Protein AF-A0A4Q2UAV1-F1 (afdb_monomer)

Mean predicted aligned error: 6.03 Å

Sequence (79 aa):
MGTPMEPHVWNMFKRREEGEIWCAVPADAAVPRFLFSGDWNYGGQHPERHALPGFQRSVAHQAVRMNGFYLFQLLRAAA

Radius of gyration: 13.11 Å; Cα contacts (8 Å, |Δi|>4): 121; chains: 1; bounding box: 27×36×40 Å

pLDDT: mean 85.65, std 13.83, range [38.09, 95.81]

Secondary structure (DSSP, 8-state):
-----PPPEEEEEEESSSSEEEEEEETTSPPPGGGGSSSEEEEEEEEGGGPPTT--HHHHHHHHHHHSSEEEEEPPPP-

Organism: NCBI:txid2316528

Foldseek 3Di:
DDDPPDQFKWFKKAFQDDARKIKTATPPADDDPVCVVVRIDGPDIDRPVRDDPQDDPVQQVVCCVPPRMDMTGDDDPDD

Structure (mmCIF, N/CA/C/O backbone):
data_AF-A0A4Q2UAV1-F1
#
_entry.id   AF-A0A4Q2UAV1-F1
#
loop_
_atom_site.group_PDB
_atom_site.id
_atom_site.type_symbol
_atom_site.label_atom_id
_atom_site.label_alt_id
_atom_site.label_comp_id
_atom_site.label_asym_id
_atom_site.label_entity_id
_atom_site.label_seq_id
_atom_site.pdbx_PDB_ins_code
_atom_site.Cartn_x
_atom_site.Cartn_y
_atom_sit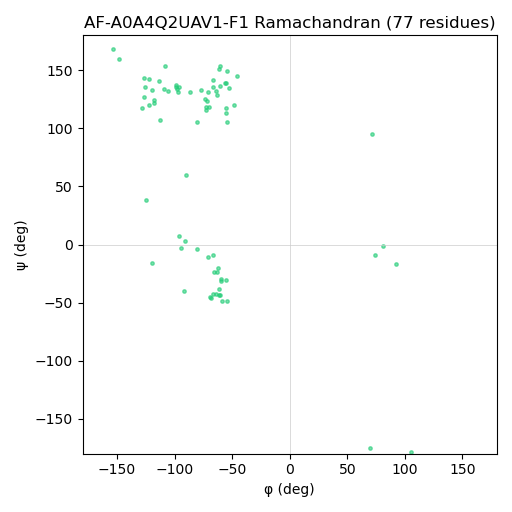e.Cartn_z
_atom_site.occupancy
_atom_site.B_iso_or_equiv
_atom_site.auth_seq_id
_atom_site.auth_comp_id
_atom_site.auth_asym_id
_atom_site.auth_atom_id
_atom_site.pdbx_PDB_model_num
ATOM 1 N N . MET A 1 1 ? 14.120 -22.747 -16.656 1.00 38.09 1 MET A N 1
ATOM 2 C CA . MET A 1 1 ? 14.835 -22.246 -15.466 1.00 38.09 1 MET A CA 1
ATOM 3 C C . MET A 1 1 ? 14.095 -21.008 -14.995 1.00 38.09 1 MET A C 1
ATOM 5 O O . MET A 1 1 ? 14.257 -19.963 -15.605 1.00 38.09 1 MET A O 1
ATOM 9 N N . GLY A 1 2 ? 13.184 -21.148 -14.029 1.00 46.12 2 GLY A N 1
ATOM 10 C CA . GLY A 1 2 ? 12.580 -19.977 -13.393 1.00 46.12 2 GLY A CA 1
ATOM 11 C C . GLY A 1 2 ? 13.646 -19.330 -12.521 1.00 46.12 2 GLY A C 1
ATOM 12 O O . GLY A 1 2 ? 14.337 -20.044 -11.795 1.00 46.12 2 GLY A O 1
ATOM 13 N N . THR A 1 3 ? 13.831 -18.021 -12.635 1.00 50.44 3 THR A N 1
ATOM 14 C CA . THR A 1 3 ? 14.585 -17.245 -11.647 1.00 50.44 3 THR A CA 1
ATOM 15 C C . THR A 1 3 ? 14.123 -17.643 -10.240 1.00 50.44 3 THR A C 1
ATOM 17 O O . THR A 1 3 ? 12.937 -17.954 -10.067 1.00 50.44 3 THR A O 1
ATOM 20 N N . PRO A 1 4 ? 15.009 -17.673 -9.223 1.00 51.84 4 PRO A N 1
ATOM 21 C CA . PRO A 1 4 ? 14.526 -17.733 -7.853 1.00 51.84 4 PRO A CA 1
ATOM 22 C C . PRO A 1 4 ? 13.598 -16.532 -7.718 1.00 51.84 4 PRO A C 1
ATOM 24 O O . PRO A 1 4 ? 14.052 -15.409 -7.919 1.00 51.84 4 PRO A O 1
ATOM 27 N N . MET A 1 5 ? 12.298 -16.778 -7.536 1.00 55.19 5 MET A N 1
ATOM 28 C CA . MET A 1 5 ? 11.300 -15.719 -7.438 1.00 55.19 5 MET A CA 1
ATOM 29 C C . MET A 1 5 ? 11.780 -14.795 -6.328 1.00 55.19 5 MET A C 1
ATOM 31 O O . MET A 1 5 ? 11.762 -15.192 -5.159 1.00 55.19 5 MET A O 1
ATOM 35 N N . GLU A 1 6 ? 12.299 -13.620 -6.690 1.00 56.72 6 GLU A N 1
ATOM 36 C CA . GLU A 1 6 ? 12.681 -12.636 -5.693 1.00 56.72 6 GLU A CA 1
ATOM 37 C C . GLU A 1 6 ? 11.464 -12.436 -4.789 1.00 56.72 6 GLU A C 1
ATOM 39 O O . GLU A 1 6 ? 10.330 -12.405 -5.285 1.00 56.72 6 GLU A O 1
ATOM 44 N N . PRO A 1 7 ? 11.653 -12.421 -3.461 1.00 63.81 7 PRO A N 1
ATOM 45 C CA . PRO A 1 7 ? 10.530 -12.358 -2.543 1.00 63.81 7 PRO A CA 1
ATOM 46 C C . PRO A 1 7 ? 9.696 -11.133 -2.904 1.00 63.81 7 PRO A C 1
ATOM 48 O O . PRO A 1 7 ? 10.220 -10.027 -2.827 1.00 63.81 7 PRO A O 1
ATOM 51 N N . HIS A 1 8 ? 8.433 -11.333 -3.307 1.00 84.38 8 HIS A N 1
ATOM 52 C CA . HIS A 1 8 ? 7.560 -10.240 -3.734 1.00 84.38 8 HIS A CA 1
ATOM 53 C C . HIS A 1 8 ? 7.617 -9.115 -2.699 1.00 84.38 8 HIS A C 1
ATOM 55 O O . HIS A 1 8 ? 7.347 -9.333 -1.514 1.00 84.38 8 HIS A O 1
ATOM 61 N N . VAL A 1 9 ? 8.048 -7.933 -3.131 1.00 92.62 9 VAL A N 1
ATOM 62 C CA . VAL A 1 9 ? 8.139 -6.752 -2.275 1.00 92.62 9 VAL A CA 1
ATOM 63 C C . VAL A 1 9 ? 6.912 -5.896 -2.526 1.00 92.62 9 VAL A C 1
ATOM 65 O O . VAL A 1 9 ? 6.497 -5.704 -3.666 1.00 92.62 9 VAL A O 1
ATOM 68 N N . TRP A 1 10 ? 6.335 -5.386 -1.448 1.00 94.00 10 TRP A N 1
ATOM 69 C CA . TRP A 1 10 ? 5.103 -4.617 -1.461 1.00 94.00 10 TRP A CA 1
ATOM 70 C C . T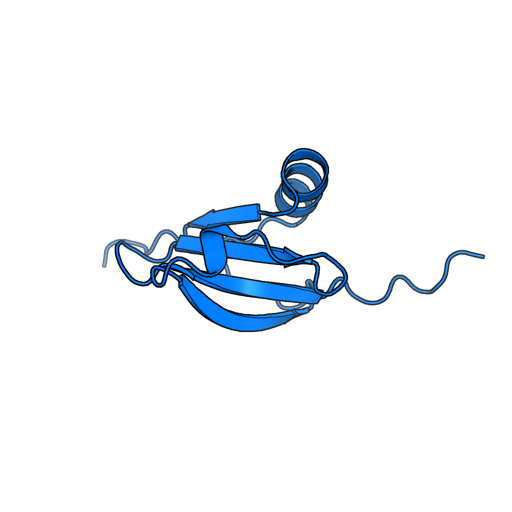RP A 1 10 ? 5.366 -3.207 -0.945 1.00 94.00 10 TRP A C 1
ATOM 72 O O . TRP A 1 10 ? 5.801 -3.035 0.191 1.00 94.00 10 TRP A O 1
ATOM 82 N N . ASN A 1 11 ? 5.069 -2.200 -1.758 1.00 95.25 11 ASN A N 1
ATOM 83 C CA . ASN A 1 11 ? 4.927 -0.820 -1.316 1.00 95.25 11 ASN A CA 1
ATOM 84 C C . ASN A 1 11 ? 3.617 -0.707 -0.527 1.00 95.25 11 ASN A C 1
ATOM 86 O O . ASN A 1 11 ? 2.536 -0.917 -1.082 1.00 95.25 11 ASN A O 1
ATOM 90 N N . MET A 1 12 ? 3.717 -0.391 0.761 1.00 94.69 12 MET A N 1
ATOM 91 C CA . MET A 1 12 ? 2.569 -0.262 1.651 1.00 94.69 12 MET A CA 1
ATOM 92 C C . MET A 1 12 ? 2.185 1.203 1.812 1.00 94.69 12 MET A C 1
ATOM 94 O O . MET A 1 12 ? 3.034 2.061 2.049 1.00 94.69 12 MET A O 1
ATOM 98 N N . PHE A 1 13 ? 0.890 1.485 1.739 1.00 95.31 13 PHE A N 1
ATOM 99 C CA . PHE A 1 13 ? 0.319 2.804 1.974 1.00 95.31 13 PHE A CA 1
ATOM 100 C C . PHE A 1 13 ? -0.780 2.692 3.023 1.00 95.31 13 PHE A C 1
ATOM 102 O O . PHE A 1 13 ? -1.700 1.893 2.869 1.00 95.31 13 PHE A O 1
ATOM 109 N N . LYS A 1 14 ? -0.707 3.493 4.082 1.00 94.31 14 LYS A N 1
ATOM 110 C CA . LYS A 1 14 ? -1.732 3.557 5.127 1.00 94.31 14 LYS A CA 1
ATOM 111 C C . LYS A 1 14 ? -2.656 4.738 4.866 1.00 94.31 14 LYS A C 1
ATOM 113 O O . LYS A 1 14 ? -2.170 5.842 4.612 1.00 94.31 14 LYS A O 1
ATOM 118 N N . ARG A 1 15 ? -3.968 4.533 4.954 1.00 93.62 15 ARG A N 1
ATOM 119 C CA . ARG A 1 15 ? -4.933 5.636 4.892 1.00 93.62 15 ARG A CA 1
ATOM 120 C C . ARG A 1 15 ? -4.771 6.524 6.132 1.00 93.62 15 ARG A C 1
ATOM 122 O O . ARG A 1 15 ? -4.591 6.015 7.236 1.00 93.62 15 ARG A O 1
ATOM 129 N N . ARG A 1 16 ? -4.767 7.846 5.951 1.00 90.75 16 ARG A N 1
ATOM 130 C CA . ARG A 1 16 ? -4.567 8.828 7.033 1.00 90.75 16 ARG A CA 1
ATOM 131 C C . ARG A 1 16 ? -5.746 8.877 7.988 1.00 90.75 16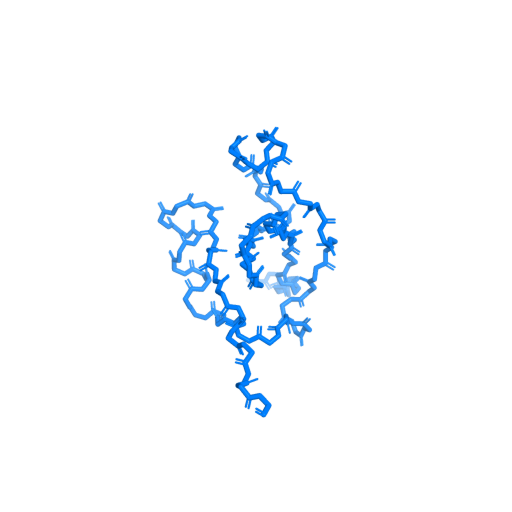 ARG A C 1
ATOM 133 O O . ARG A 1 16 ? -5.554 8.905 9.199 1.00 90.75 16 ARG A O 1
ATOM 140 N N . GLU A 1 17 ? -6.942 8.902 7.420 1.00 82.81 17 GLU A N 1
ATOM 141 C CA . GLU A 1 17 ? -8.197 9.053 8.141 1.00 82.81 17 GLU A CA 1
ATOM 142 C C . GLU A 1 17 ? -9.004 7.757 8.020 1.00 82.81 17 GLU A C 1
ATOM 144 O O . GLU A 1 17 ? -9.022 7.126 6.963 1.00 82.81 17 GLU A O 1
ATOM 149 N N . GLU A 1 18 ? -9.651 7.372 9.122 1.00 64.44 18 GLU A N 1
ATOM 150 C CA . GLU A 1 18 ? -10.447 6.146 9.286 1.00 64.44 18 GLU A CA 1
ATOM 151 C C . GLU A 1 18 ? -9.645 4.831 9.339 1.00 64.44 18 GLU A C 1
ATOM 153 O O . GLU A 1 18 ? -9.395 4.155 8.341 1.00 64.44 18 GLU A O 1
ATOM 158 N N . GLY A 1 19 ? -9.354 4.397 10.569 1.00 71.06 19 GLY A N 1
ATOM 159 C CA . GLY A 1 19 ? -8.963 3.022 10.874 1.00 71.06 19 GLY A CA 1
ATOM 160 C C . GLY A 1 19 ? -7.587 2.594 10.356 1.00 71.06 19 GLY A C 1
ATOM 161 O O . GLY A 1 19 ? -6.795 3.368 9.831 1.00 71.06 19 GLY A O 1
ATOM 162 N N . GLU A 1 20 ? -7.277 1.314 10.541 1.00 86.88 20 GLU A N 1
ATOM 163 C CA . GLU A 1 20 ? -6.041 0.711 10.041 1.00 86.88 20 GLU A CA 1
ATOM 164 C C . GLU A 1 20 ? -6.261 0.147 8.624 1.00 86.88 20 GLU A C 1
ATOM 166 O O . GLU A 1 20 ? -6.158 -1.060 8.403 1.00 86.88 20 GLU A O 1
ATOM 171 N N . ILE A 1 21 ? -6.636 1.007 7.668 1.00 92.50 21 ILE A N 1
ATOM 172 C CA . ILE A 1 21 ? -6.773 0.627 6.252 1.00 92.50 21 ILE A CA 1
ATOM 173 C C . ILE A 1 21 ? -5.422 0.766 5.548 1.00 92.50 21 ILE A C 1
ATOM 175 O O . ILE A 1 21 ? -4.761 1.804 5.628 1.00 92.50 21 ILE A O 1
ATOM 179 N N . TRP A 1 22 ? -5.048 -0.279 4.817 1.00 94.62 22 TRP A N 1
ATOM 180 C CA . TRP A 1 22 ? -3.791 -0.393 4.096 1.00 94.62 22 TRP A CA 1
ATOM 181 C C . TRP A 1 22 ? -4.023 -0.741 2.627 1.00 94.62 22 TRP A C 1
ATOM 183 O O . TRP A 1 22 ? -4.912 -1.518 2.281 1.00 94.62 22 TRP A O 1
ATOM 193 N N . CYS A 1 23 ? -3.188 -0.174 1.763 1.00 95.00 23 CYS A N 1
ATOM 194 C CA . CYS A 1 23 ? -3.090 -0.491 0.349 1.00 95.00 23 CYS A CA 1
ATOM 195 C C . CYS A 1 23 ? -1.691 -1.037 0.060 1.00 95.00 23 CYS A C 1
ATOM 197 O O . CYS A 1 23 ? -0.694 -0.380 0.358 1.00 95.00 23 CYS A O 1
ATOM 199 N N . ALA A 1 24 ? -1.620 -2.230 -0.518 1.00 95.56 24 ALA A N 1
ATOM 200 C CA . ALA A 1 24 ? -0.390 -2.854 -0.971 1.00 95.56 24 ALA A CA 1
ATOM 201 C C . ALA A 1 24 ? -0.296 -2.792 -2.49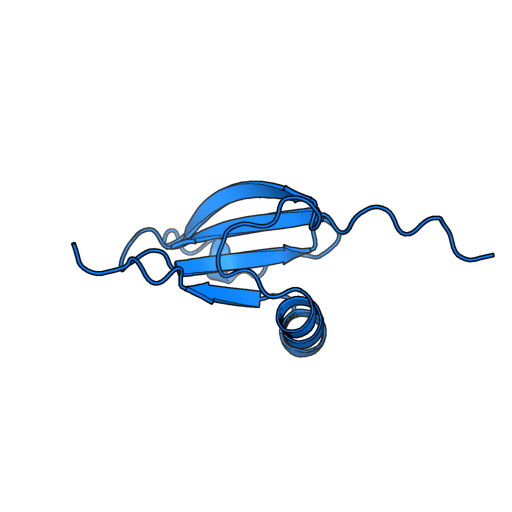8 1.00 95.56 24 ALA A C 1
ATOM 203 O O . ALA A 1 24 ? -1.233 -3.165 -3.209 1.00 95.56 24 ALA A O 1
ATOM 204 N N . VAL A 1 25 ? 0.860 -2.364 -2.995 1.00 95.50 25 VAL A N 1
ATOM 205 C CA . VAL A 1 25 ? 1.190 -2.313 -4.424 1.00 95.50 25 VAL A CA 1
ATOM 206 C C . VAL A 1 25 ? 2.496 -3.078 -4.634 1.00 95.50 25 VAL A C 1
ATOM 208 O O . VAL A 1 25 ? 3.414 -2.880 -3.837 1.00 95.50 25 VAL A O 1
ATOM 211 N N . PRO A 1 26 ? 2.630 -3.946 -5.651 1.00 94.62 26 PRO A N 1
ATOM 212 C CA . PRO A 1 26 ? 3.916 -4.573 -5.949 1.00 94.62 26 PRO A CA 1
ATOM 213 C C . PRO A 1 26 ? 5.002 -3.513 -6.174 1.00 94.62 26 PRO A C 1
ATOM 215 O O . PRO A 1 26 ? 4.750 -2.480 -6.793 1.00 94.62 26 PRO A O 1
ATOM 218 N N . ALA A 1 27 ? 6.205 -3.739 -5.651 1.00 93.06 27 ALA A N 1
ATOM 219 C CA . ALA A 1 27 ? 7.299 -2.773 -5.742 1.00 93.06 27 ALA A CA 1
ATOM 220 C C . ALA A 1 27 ? 7.792 -2.549 -7.180 1.00 93.06 27 ALA A C 1
ATOM 222 O O . ALA A 1 27 ? 8.347 -1.495 -7.482 1.00 93.06 27 ALA A O 1
ATOM 223 N N . ASP A 1 28 ? 7.561 -3.528 -8.049 1.00 91.19 28 ASP A N 1
ATOM 224 C CA . ASP A 1 28 ? 7.853 -3.534 -9.480 1.00 91.19 28 ASP A CA 1
ATOM 225 C C . ASP A 1 28 ? 6.684 -3.020 -10.344 1.00 91.19 28 ASP A C 1
ATOM 227 O O . ASP A 1 28 ? 6.783 -3.004 -11.571 1.00 91.19 28 ASP A O 1
ATOM 231 N N . ALA A 1 29 ? 5.585 -2.568 -9.728 1.00 89.12 29 ALA A N 1
ATOM 232 C CA . ALA A 1 29 ? 4.411 -2.044 -10.418 1.00 89.12 29 ALA A CA 1
ATOM 233 C C . ALA A 1 29 ? 4.269 -0.521 -10.274 1.00 89.12 29 ALA A C 1
ATOM 235 O O . ALA A 1 29 ? 4.689 0.096 -9.292 1.00 89.12 29 ALA A O 1
ATOM 236 N N . ALA A 1 30 ? 3.611 0.097 -11.258 1.00 90.94 30 ALA A N 1
ATOM 237 C CA . ALA A 1 30 ? 3.253 1.508 -11.191 1.00 90.94 30 ALA A CA 1
ATOM 238 C C . ALA A 1 30 ? 2.265 1.767 -10.040 1.00 90.94 30 ALA A C 1
ATOM 240 O O . ALA A 1 30 ? 1.253 1.078 -9.905 1.00 90.94 30 ALA A O 1
ATOM 241 N N . VAL A 1 31 ? 2.540 2.795 -9.235 1.00 92.94 31 VAL A N 1
ATOM 242 C CA . VAL A 1 31 ? 1.688 3.174 -8.101 1.00 92.94 31 VAL A CA 1
ATOM 243 C C . VAL A 1 31 ? 0.398 3.836 -8.612 1.00 92.94 31 VAL A C 1
ATOM 245 O O . VAL A 1 31 ? 0.474 4.830 -9.342 1.00 92.94 31 VAL A O 1
ATOM 248 N N . PRO A 1 32 ? -0.794 3.334 -8.232 1.00 93.31 32 PRO A N 1
ATOM 249 C CA . PRO A 1 32 ? -2.067 3.935 -8.617 1.00 93.31 32 PRO A CA 1
ATOM 250 C C . PRO A 1 32 ? -2.198 5.407 -8.213 1.00 93.31 32 PRO A C 1
ATOM 252 O O . PRO A 1 32 ? -1.878 5.792 -7.089 1.00 93.31 32 PRO A O 1
ATOM 255 N N . ARG A 1 33 ? -2.761 6.233 -9.108 1.00 94.38 33 ARG A N 1
ATOM 256 C CA . ARG A 1 33 ? -2.806 7.696 -8.932 1.00 94.38 33 ARG A CA 1
ATOM 257 C C . ARG A 1 33 ? -3.544 8.156 -7.669 1.00 94.38 33 ARG A C 1
ATOM 259 O O . ARG A 1 33 ? -3.187 9.184 -7.103 1.00 94.38 33 ARG A O 1
ATOM 266 N N . PHE A 1 34 ? -4.555 7.409 -7.221 1.00 93.56 34 PHE A N 1
ATOM 267 C CA . PHE A 1 34 ? -5.335 7.766 -6.031 1.00 93.56 34 PHE A CA 1
ATOM 268 C C . PHE A 1 34 ? -4.490 7.780 -4.748 1.00 93.56 34 PHE A C 1
ATOM 270 O O . PHE A 1 34 ? -4.826 8.494 -3.814 1.00 93.56 34 PHE A O 1
ATOM 277 N N . LEU A 1 35 ? -3.367 7.053 -4.705 1.00 94.06 35 LEU A N 1
ATOM 278 C CA . LEU A 1 35 ? -2.462 7.049 -3.551 1.00 94.06 35 LEU A CA 1
ATOM 279 C C . LEU A 1 35 ? -1.693 8.370 -3.391 1.00 94.06 35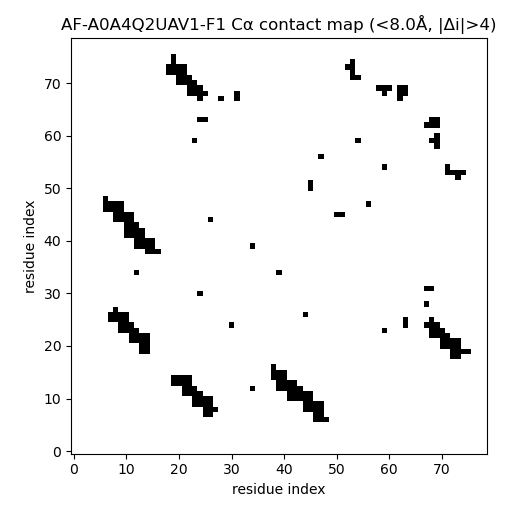 LEU A C 1
ATOM 281 O O . LEU A 1 35 ? -1.085 8.604 -2.351 1.00 94.06 35 LEU A O 1
ATOM 285 N N . PHE A 1 36 ? -1.756 9.256 -4.389 1.00 91.88 36 PHE A N 1
ATOM 286 C CA . PHE A 1 36 ? -1.208 10.610 -4.324 1.00 91.88 36 PHE A CA 1
ATOM 287 C C . PHE A 1 36 ? -2.258 11.672 -3.948 1.00 91.88 36 PHE A C 1
ATOM 289 O O . PHE A 1 36 ? -1.944 12.857 -4.001 1.00 91.88 36 PHE A O 1
ATOM 296 N N . SER A 1 37 ? -3.490 11.293 -3.572 1.00 89.69 37 SER A N 1
ATOM 297 C CA . SER A 1 37 ? -4.573 12.243 -3.239 1.00 89.69 37 SER A CA 1
ATOM 298 C C . SER A 1 37 ? -4.331 13.069 -1.969 1.00 89.69 37 SER A C 1
ATOM 300 O O . SER A 1 37 ? -5.085 13.993 -1.691 1.00 89.69 37 SER A O 1
ATOM 302 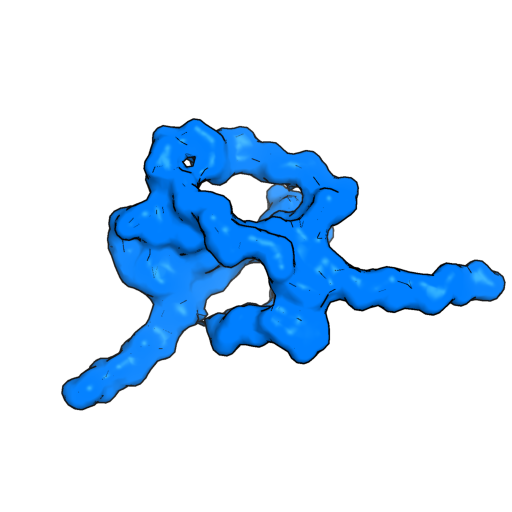N N . GLY A 1 38 ? -3.292 12.747 -1.197 1.00 90.12 38 GLY A N 1
ATOM 303 C CA . GLY A 1 38 ? -3.042 13.321 0.124 1.00 90.12 38 GLY A CA 1
ATOM 304 C C . GLY A 1 38 ? -3.647 12.498 1.260 1.00 90.12 38 GLY A C 1
ATOM 305 O O . GLY A 1 38 ? -3.170 12.616 2.380 1.00 90.12 38 GLY A O 1
ATOM 306 N N . ASP A 1 39 ? -4.582 11.585 0.981 1.00 93.50 39 ASP A N 1
ATOM 307 C CA . ASP A 1 39 ? -5.261 10.761 2.000 1.00 93.50 39 ASP A CA 1
ATOM 308 C C . ASP A 1 39 ? -4.443 9.547 2.458 1.00 93.50 39 ASP A C 1
ATOM 310 O O . ASP A 1 39 ? -4.864 8.796 3.339 1.00 93.50 39 ASP A O 1
ATOM 314 N N . TRP A 1 40 ? -3.277 9.327 1.852 1.00 95.12 40 TRP A N 1
ATOM 31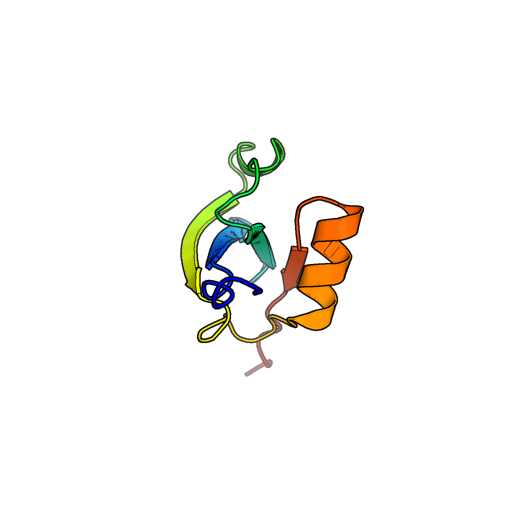5 C CA . TRP A 1 40 ? -2.439 8.152 2.066 1.00 95.12 40 TRP A CA 1
ATOM 316 C C . TRP A 1 40 ? -1.042 8.556 2.533 1.00 95.12 40 TRP A C 1
ATOM 318 O O . TRP A 1 40 ? -0.465 9.550 2.088 1.00 95.12 40 TRP A O 1
ATOM 328 N N . ASN A 1 41 ? -0.494 7.760 3.443 1.00 95.00 41 ASN A N 1
ATOM 329 C CA . ASN A 1 41 ? 0.884 7.830 3.899 1.00 95.00 41 ASN A CA 1
ATOM 330 C C . ASN A 1 41 ? 1.646 6.626 3.371 1.00 95.00 41 ASN A C 1
ATOM 332 O O . ASN A 1 41 ? 1.186 5.495 3.513 1.00 95.00 41 ASN A O 1
ATOM 336 N N . TYR A 1 42 ? 2.837 6.851 2.825 1.00 94.06 42 TYR A N 1
ATOM 337 C CA . TYR A 1 42 ? 3.730 5.753 2.489 1.00 94.06 42 TYR A CA 1
ATOM 338 C C . TYR A 1 42 ? 4.267 5.106 3.772 1.00 94.06 42 TYR A C 1
ATOM 340 O O . TYR A 1 42 ? 4.916 5.762 4.584 1.00 94.06 42 TYR A O 1
ATOM 348 N N . GLY A 1 43 ? 3.955 3.826 3.962 1.00 90.75 43 GLY A N 1
ATOM 349 C CA . GLY A 1 43 ? 4.331 3.025 5.126 1.00 90.75 43 GLY A CA 1
ATOM 350 C C . GLY A 1 43 ? 5.616 2.218 4.943 1.00 90.75 43 GLY A C 1
ATOM 351 O O . GLY A 1 43 ? 6.048 1.569 5.888 1.00 90.75 43 GLY A O 1
ATOM 352 N N . GLY A 1 44 ? 6.234 2.269 3.758 1.00 92.25 44 GLY A N 1
ATOM 353 C CA . GLY A 1 44 ? 7.485 1.575 3.454 1.00 92.25 44 GLY A CA 1
ATOM 354 C C . GLY A 1 44 ? 7.313 0.335 2.577 1.00 92.25 44 GLY A C 1
ATOM 355 O O . GLY A 1 44 ? 6.213 -0.003 2.136 1.00 92.25 44 GLY A O 1
ATOM 356 N N . GLN A 1 45 ? 8.434 -0.337 2.315 1.00 92.75 45 GLN A N 1
ATOM 357 C CA . GLN A 1 45 ? 8.470 -1.585 1.557 1.00 92.75 45 GLN A CA 1
ATOM 358 C C . GLN A 1 45 ? 8.489 -2.783 2.496 1.00 92.75 45 GLN A C 1
ATOM 360 O O . GLN A 1 45 ? 9.314 -2.855 3.407 1.00 92.75 45 GLN A O 1
ATOM 365 N N . HIS A 1 46 ? 7.619 -3.750 2.237 1.00 91.19 46 HIS A N 1
ATOM 366 C CA . HIS A 1 46 ? 7.520 -4.974 3.015 1.00 91.19 46 HIS A CA 1
ATOM 367 C C . HIS A 1 46 ? 7.723 -6.181 2.103 1.00 91.19 46 HIS A C 1
ATOM 369 O O . HIS A 1 46 ? 6.948 -6.372 1.163 1.00 91.19 46 HIS A O 1
ATOM 375 N N . PRO A 1 47 ? 8.735 -7.027 2.351 1.00 90.81 47 PRO A N 1
ATOM 376 C CA . PRO A 1 47 ? 8.805 -8.301 1.666 1.00 90.81 47 PRO A CA 1
ATOM 377 C C . PRO A 1 47 ? 7.637 -9.171 2.134 1.00 90.81 47 PRO A C 1
ATOM 379 O O . PRO A 1 47 ? 7.311 -9.202 3.318 1.00 90.81 47 PRO A O 1
ATOM 382 N N . GLU A 1 48 ? 7.043 -9.929 1.224 1.00 87.19 48 GLU A N 1
ATOM 383 C CA . GLU A 1 48 ? 5.863 -10.758 1.485 1.00 87.19 48 GLU A CA 1
ATOM 384 C C . GLU A 1 48 ? 6.042 -11.751 2.643 1.00 87.19 48 GLU A C 1
ATOM 386 O O . GLU A 1 48 ? 5.096 -12.035 3.372 1.00 87.19 48 GLU A O 1
ATOM 391 N N . ARG A 1 49 ? 7.275 -12.225 2.871 1.00 84.19 49 ARG A N 1
ATOM 392 C CA . ARG A 1 49 ? 7.631 -13.080 4.019 1.00 84.19 49 ARG A CA 1
ATOM 393 C C . ARG A 1 49 ? 7.434 -12.405 5.388 1.00 84.19 49 ARG A C 1
ATOM 395 O O . ARG A 1 49 ? 7.353 -13.096 6.393 1.00 84.19 49 ARG A O 1
ATOM 402 N N . HIS A 1 50 ? 7.385 -11.074 5.422 1.00 83.44 50 HIS A N 1
ATOM 403 C CA . HIS A 1 50 ? 7.181 -10.239 6.609 1.00 83.44 50 HIS A CA 1
ATOM 404 C C . HIS A 1 50 ? 5.981 -9.302 6.410 1.00 83.44 50 HIS A C 1
ATOM 406 O O . HIS A 1 50 ? 6.030 -8.120 6.767 1.00 83.44 50 HIS A O 1
ATOM 412 N N . ALA A 1 51 ? 4.926 -9.805 5.766 1.00 78.56 51 ALA A N 1
ATOM 413 C CA . ALA A 1 51 ? 3.726 -9.022 5.533 1.00 78.56 51 ALA A CA 1
ATOM 414 C C . ALA A 1 51 ? 3.063 -8.594 6.855 1.00 78.56 51 ALA A C 1
ATOM 416 O O . ALA A 1 51 ? 3.167 -9.272 7.879 1.00 78.56 51 ALA A O 1
ATOM 417 N N . LEU A 1 52 ? 2.378 -7.449 6.818 1.00 81.69 52 LEU A N 1
ATOM 418 C CA . LEU A 1 52 ? 1.624 -6.930 7.958 1.00 81.69 52 LEU A CA 1
ATOM 419 C C . LEU A 1 52 ? 0.524 -7.922 8.380 1.00 81.69 52 LEU A C 1
ATOM 421 O O . LEU A 1 52 ? 0.011 -8.661 7.533 1.00 81.69 5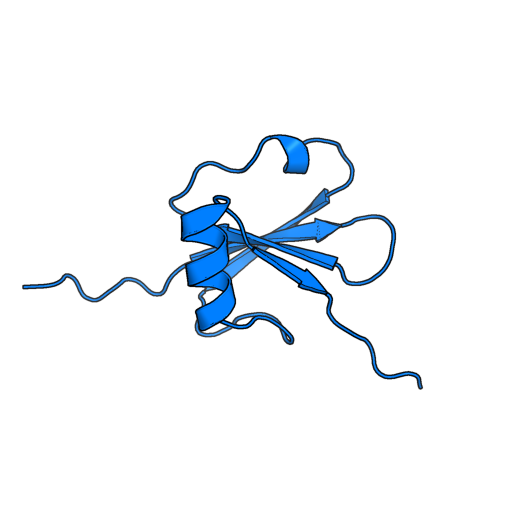2 LEU A O 1
ATOM 425 N N . PRO A 1 53 ? 0.096 -7.924 9.656 1.00 82.62 53 PRO A N 1
ATOM 426 C CA . PRO A 1 53 ? -1.068 -8.707 10.055 1.00 82.62 53 PRO A CA 1
ATOM 427 C C . PRO A 1 53 ? -2.291 -8.352 9.182 1.00 82.62 53 PRO A C 1
ATOM 429 O O . PRO A 1 53 ? -2.401 -7.248 8.653 1.00 82.62 53 PRO A O 1
ATOM 432 N N . GLY A 1 54 ? -3.186 -9.312 8.945 1.00 85.62 54 GLY A N 1
ATOM 433 C CA . GLY A 1 54 ? -4.330 -9.128 8.036 1.00 85.62 54 GLY A CA 1
ATOM 434 C C . GLY A 1 54 ? -3.995 -9.135 6.534 1.00 85.62 54 GLY A C 1
ATOM 435 O O . GLY A 1 54 ? -4.908 -9.214 5.710 1.00 85.62 54 GLY A O 1
ATOM 436 N N . PHE A 1 55 ? -2.715 -9.125 6.147 1.00 89.50 55 PHE A N 1
ATOM 437 C CA . PHE A 1 55 ? -2.320 -9.316 4.755 1.00 89.50 55 PHE A CA 1
ATOM 438 C C . PHE A 1 55 ? -2.526 -10.777 4.331 1.00 89.50 55 PHE A C 1
ATOM 440 O O . PHE A 1 55 ? -1.960 -11.699 4.918 1.00 89.50 55 PHE A O 1
ATOM 447 N N . GLN A 1 56 ? -3.314 -10.997 3.277 1.00 91.81 56 GLN A N 1
ATOM 448 C CA . GLN A 1 56 ? -3.603 -12.328 2.745 1.00 91.81 56 GLN A CA 1
ATOM 449 C C . GLN A 1 56 ? -2.974 -12.478 1.362 1.00 91.81 56 GLN A C 1
ATOM 451 O O . GLN A 1 56 ? -3.468 -11.921 0.386 1.00 91.81 56 GLN A O 1
ATOM 456 N N . ARG A 1 57 ? -1.891 -13.258 1.268 1.00 91.44 57 ARG A N 1
ATOM 457 C CA . ARG A 1 57 ? -1.081 -13.401 0.047 1.00 91.44 57 ARG A CA 1
ATOM 458 C C . ARG A 1 57 ? -1.887 -13.812 -1.190 1.00 91.44 57 ARG A C 1
ATOM 460 O O . ARG A 1 57 ? -1.746 -13.205 -2.248 1.00 91.44 57 ARG A O 1
ATOM 467 N N . SER A 1 58 ? -2.732 -14.836 -1.076 1.00 91.56 58 SER A N 1
ATOM 468 C CA . SER A 1 58 ? -3.540 -15.328 -2.203 1.00 91.56 58 SER A CA 1
ATOM 469 C C . SER A 1 58 ? -4.501 -14.257 -2.727 1.00 91.56 58 SER A C 1
ATOM 471 O O . SER A 1 58 ? -4.582 -14.042 -3.939 1.00 91.56 58 SER A O 1
ATOM 473 N N . VAL A 1 59 ? -5.164 -13.544 -1.813 1.00 94.00 59 VAL A N 1
ATOM 474 C CA . VAL A 1 59 ? -6.077 -12.437 -2.127 1.00 94.00 59 VAL A CA 1
ATOM 475 C C . VAL A 1 59 ? -5.308 -11.265 -2.727 1.00 94.00 59 VAL A C 1
ATOM 477 O O . VAL A 1 59 ? -5.744 -10.718 -3.734 1.00 94.00 59 VAL A O 1
ATOM 480 N N . ALA A 1 60 ? -4.134 -10.929 -2.186 1.00 93.50 60 ALA A N 1
ATOM 481 C CA . ALA A 1 60 ? -3.286 -9.858 -2.697 1.00 93.50 60 ALA A CA 1
ATOM 482 C C . ALA A 1 60 ? -2.879 -10.101 -4.154 1.00 93.50 60 ALA A C 1
ATOM 484 O O . ALA A 1 60 ? -3.076 -9.236 -5.005 1.00 93.50 60 ALA A O 1
ATOM 485 N N . HIS A 1 61 ? -2.395 -11.305 -4.477 1.00 93.31 61 HIS A N 1
ATOM 486 C CA . HIS A 1 61 ? -2.053 -11.647 -5.857 1.00 93.31 61 HIS A CA 1
ATOM 487 C C . HIS A 1 61 ? -3.268 -11.586 -6.792 1.00 93.31 61 HIS A C 1
ATOM 489 O O . HIS A 1 61 ? -3.132 -11.151 -7.933 1.00 93.31 61 HIS A O 1
ATOM 495 N N . GLN A 1 62 ? -4.454 -12.016 -6.347 1.00 95.00 62 GLN A N 1
ATOM 496 C CA . GLN A 1 62 ? -5.666 -11.927 -7.164 1.00 95.00 62 GLN A CA 1
ATOM 497 C C . GLN A 1 62 ? -6.117 -10.475 -7.370 1.00 95.00 62 GLN A C 1
ATOM 499 O O . GLN A 1 62 ? -6.384 -10.080 -8.503 1.00 95.00 62 GLN A O 1
ATOM 504 N N . ALA A 1 63 ? -6.147 -9.681 -6.301 1.00 94.38 63 ALA A N 1
ATOM 505 C CA . ALA A 1 63 ? -6.538 -8.279 -6.331 1.00 94.38 63 ALA A CA 1
ATOM 506 C C . ALA A 1 63 ? -5.610 -7.461 -7.232 1.00 94.38 63 ALA A C 1
ATOM 508 O O . ALA A 1 63 ? -6.087 -6.704 -8.067 1.00 94.38 63 ALA A O 1
ATOM 509 N N . VAL A 1 64 ? -4.297 -7.682 -7.155 1.00 93.88 64 VAL A N 1
ATOM 510 C CA . VAL A 1 64 ? -3.326 -7.020 -8.035 1.00 93.88 64 VAL A CA 1
ATOM 511 C C . VAL A 1 64 ? -3.522 -7.400 -9.493 1.00 93.88 64 VAL A C 1
ATOM 513 O O . VAL A 1 64 ? -3.489 -6.518 -10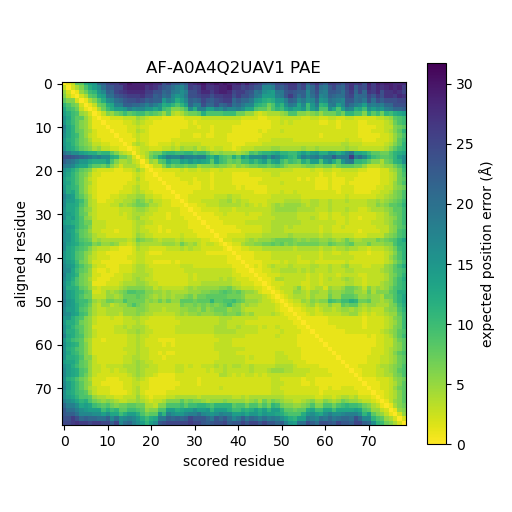.344 1.00 93.88 64 VAL A O 1
ATOM 516 N N . ARG A 1 65 ? -3.766 -8.679 -9.806 1.00 92.62 65 ARG A N 1
ATOM 517 C CA . ARG A 1 65 ? -4.038 -9.085 -11.195 1.00 92.62 65 ARG A CA 1
ATOM 518 C C . ARG A 1 65 ? -5.270 -8.391 -11.782 1.00 92.62 65 ARG A C 1
ATOM 520 O O . ARG A 1 65 ? -5.316 -8.199 -12.989 1.00 92.62 65 ARG A O 1
ATOM 527 N N . MET A 1 66 ? -6.255 -8.044 -10.952 1.00 92.75 66 MET A N 1
ATOM 528 C CA . MET A 1 66 ? -7.500 -7.405 -11.395 1.00 92.75 66 MET A CA 1
ATOM 529 C C . MET A 1 66 ? -7.439 -5.872 -11.360 1.00 92.75 66 MET A C 1
ATOM 531 O O . MET A 1 66 ? -7.938 -5.220 -12.271 1.00 92.75 66 MET A O 1
ATOM 535 N N . ASN A 1 67 ? -6.826 -5.302 -10.322 1.00 93.00 67 ASN A N 1
ATOM 536 C CA . ASN A 1 67 ? -6.926 -3.881 -9.976 1.00 93.00 67 ASN A CA 1
ATOM 537 C C . ASN A 1 67 ? -5.574 -3.151 -10.001 1.00 93.00 67 ASN A C 1
ATOM 539 O O . ASN A 1 67 ? -5.538 -1.925 -9.958 1.00 93.00 67 ASN A O 1
ATOM 543 N N . GLY A 1 68 ? -4.458 -3.884 -10.003 1.00 92.69 68 GLY A N 1
ATOM 544 C CA . GLY A 1 68 ? -3.106 -3.341 -9.834 1.00 92.69 68 GLY A CA 1
ATOM 545 C C . GLY A 1 68 ? -2.699 -3.061 -8.379 1.00 92.69 68 GLY A C 1
ATOM 546 O O . GLY A 1 68 ? -1.568 -2.654 -8.134 1.00 92.69 68 GLY A O 1
ATOM 547 N N . PHE A 1 69 ? -3.584 -3.292 -7.404 1.00 95.69 69 PHE A N 1
ATOM 548 C CA . PHE A 1 69 ? -3.328 -3.086 -5.974 1.00 95.69 69 PHE A CA 1
ATOM 549 C C . PHE A 1 69 ? -4.204 -3.997 -5.100 1.00 95.69 69 PHE A C 1
ATOM 551 O O . PHE A 1 69 ? -5.170 -4.597 -5.577 1.00 95.69 69 PHE A O 1
ATOM 558 N N . TYR A 1 70 ? -3.890 -4.074 -3.807 1.00 95.81 70 TYR A N 1
ATOM 559 C CA . TYR A 1 70 ? -4.653 -4.814 -2.801 1.00 95.81 70 TYR A CA 1
ATOM 560 C C . TYR A 1 70 ? -4.990 -3.928 -1.595 1.00 95.81 70 TYR A C 1
ATOM 562 O O . TYR A 1 70 ? -4.091 -3.469 -0.897 1.00 95.81 70 TYR A O 1
ATOM 570 N N . LEU A 1 71 ? -6.282 -3.704 -1.337 1.00 94.44 71 LEU A N 1
ATOM 571 C CA . LEU A 1 71 ? -6.775 -3.007 -0.145 1.00 94.44 71 LEU A CA 1
ATOM 572 C C . LEU A 1 71 ? -7.186 -4.007 0.933 1.00 94.44 71 LEU A C 1
ATOM 574 O O . LEU A 1 71 ? -7.896 -4.970 0.649 1.00 94.44 71 LEU A O 1
ATOM 578 N N . PHE A 1 72 ? -6.789 -3.744 2.173 1.00 93.19 72 PHE A N 1
ATOM 579 C CA . PHE A 1 72 ? -7.192 -4.529 3.333 1.00 93.19 72 PHE A CA 1
ATOM 580 C C . PHE A 1 72 ? -7.269 -3.658 4.586 1.00 93.19 72 PHE A C 1
ATOM 582 O O . PHE A 1 72 ? -6.683 -2.579 4.655 1.00 93.19 72 PHE A O 1
ATOM 589 N N . GLN A 1 73 ? -8.004 -4.132 5.586 1.00 89.81 73 GLN A N 1
ATOM 590 C CA . GLN A 1 73 ? -8.133 -3.464 6.873 1.00 89.81 73 GLN A CA 1
ATOM 591 C C . GLN A 1 73 ? -7.613 -4.379 7.976 1.00 89.81 73 GLN A C 1
ATOM 593 O O . GLN A 1 73 ? -7.958 -5.557 8.053 1.00 89.81 73 GLN A O 1
ATOM 598 N N . LEU A 1 74 ? -6.800 -3.813 8.854 1.00 86.50 74 LEU A N 1
ATOM 599 C CA . LEU A 1 74 ? -6.437 -4.420 10.121 1.00 86.50 74 LEU A CA 1
ATOM 600 C C . LEU A 1 74 ? -7.573 -4.164 11.108 1.00 86.50 74 LEU A C 1
ATOM 602 O O . LEU A 1 74 ? -7.753 -3.050 11.607 1.00 86.50 74 LEU A O 1
ATOM 606 N N . LEU A 1 75 ? -8.363 -5.198 11.390 1.00 76.25 75 LEU A N 1
ATOM 607 C CA . LEU A 1 75 ? -9.338 -5.109 12.464 1.00 76.25 75 LEU A CA 1
ATOM 608 C C . LEU A 1 75 ? -8.585 -5.151 13.794 1.00 76.25 75 LEU A C 1
ATOM 610 O O . LEU A 1 75 ? -7.904 -6.128 14.108 1.00 76.25 75 LEU A O 1
ATOM 614 N N . ARG A 1 76 ? -8.692 -4.080 14.577 1.00 68.50 76 ARG A N 1
ATOM 615 C CA . ARG A 1 76 ? -8.209 -4.097 15.959 1.00 68.50 76 ARG A CA 1
ATOM 616 C C . ARG A 1 76 ? -9.243 -4.860 16.778 1.00 68.50 76 ARG A C 1
ATOM 618 O O . ARG A 1 76 ? -10.433 -4.581 16.638 1.00 68.50 76 ARG A O 1
ATOM 625 N N . ALA A 1 77 ? -8.816 -5.796 17.620 1.00 61.56 77 ALA A N 1
ATOM 626 C CA . ALA A 1 77 ? -9.719 -6.341 18.625 1.00 61.56 77 ALA A CA 1
ATOM 627 C C . ALA A 1 77 ? -10.182 -5.192 19.539 1.00 61.56 77 ALA A C 1
ATOM 629 O O . ALA A 1 77 ? -9.377 -4.326 19.895 1.00 61.56 77 ALA A O 1
ATOM 630 N N . ALA A 1 78 ? -11.475 -5.155 19.867 1.00 58.09 78 ALA A N 1
ATOM 631 C CA . ALA A 1 78 ? -11.964 -4.266 20.913 1.00 58.09 78 ALA A CA 1
ATOM 632 C C . ALA A 1 78 ? -11.313 -4.691 22.239 1.00 58.09 78 ALA A C 1
ATOM 634 O O . ALA A 1 78 ? -11.283 -5.885 22.542 1.00 58.09 78 ALA A O 1
ATOM 635 N N . ALA A 1 79 ? -10.725 -3.722 22.943 1.00 53.66 79 ALA A N 1
ATOM 636 C CA . ALA A 1 79 ? -10.138 -3.910 24.267 1.00 53.66 79 ALA A CA 1
ATOM 637 C C . ALA A 1 79 ? -11.223 -4.117 25.329 1.00 53.66 79 ALA A C 1
ATOM 639 O O . ALA A 1 79 ? -12.314 -3.522 25.163 1.00 53.66 79 ALA A O 1
#

Solvent-accessible surface area (backbone atoms only — not comparable to full-atom values): 4817 Å² total; per-residue (Å²): 134,79,71,80,76,70,72,58,39,25,38,32,30,33,40,73,70,74,71,55,32,37,38,38,29,51,65,93,50,81,78,64,72,74,61,70,70,68,56,42,40,83,70,49,78,35,42,58,94,65,54,60,81,75,66,51,68,73,58,37,58,52,34,28,77,75,71,57,35,28,78,48,59,48,80,73,80,85,129

Nearest PDB structures (foldseek):
  2h7a-assembly1_A  TM=6.314E-01  e=2.906E-02  Escherichia coli CFT073
  8q1i-assembly1_O  TM=1.954E-01  e=3.782E+00  Staphylococcus phage 812
  2vxe-assembly1_A  TM=1.867E-01  e=4.825E+00  Drosophila melanogaster